Protein AF-A0A4Y2L0Z2-F1 (afdb_monomer_lite)

Organism: Araneus ventricosus (NCBI:txid182803)

Foldseek 3Di:
DDDDPVCVVVVVVVVCVVVLVDDDPVNDDSPDHDDDPVVDDPDDPLCVQCPPAVPPVVSPPPDDDDDPDPVVVVVNVVVNVVRDDDDDDDDDD

Structure (mmCIF, N/CA/C/O backbone):
data_AF-A0A4Y2L0Z2-F1
#
_entry.id   AF-A0A4Y2L0Z2-F1
#
loop_
_atom_site.group_PDB
_atom_site.id
_atom_site.type_symbol
_atom_site.label_atom_id
_atom_site.label_alt_id
_atom_site.label_comp_id
_atom_site.label_asym_id
_atom_site.label_entity_id
_atom_site.label_seq_id
_atom_site.pdbx_PDB_ins_code
_atom_site.Cartn_x
_atom_site.Cartn_y
_atom_site.Cartn_z
_atom_site.occupancy
_atom_site.B_iso_or_equiv
_atom_site.auth_seq_id
_atom_site.auth_comp_id
_atom_site.auth_asym_id
_atom_site.auth_atom_id
_atom_site.pdbx_PDB_model_num
ATOM 1 N N . MET A 1 1 ? 5.280 10.972 2.720 1.00 61.84 1 MET A N 1
ATOM 2 C CA . MET A 1 1 ? 4.030 10.374 3.231 1.00 61.84 1 MET A CA 1
ATOM 3 C C . MET A 1 1 ? 3.960 10.761 4.697 1.00 61.84 1 MET A C 1
ATOM 5 O O . MET A 1 1 ? 5.006 10.719 5.328 1.00 61.84 1 MET A O 1
ATOM 9 N N . ARG A 1 2 ? 2.834 11.285 5.188 1.00 70.12 2 ARG A N 1
ATOM 10 C CA . ARG A 1 2 ? 2.702 11.645 6.606 1.00 70.12 2 ARG A CA 1
ATOM 11 C C . ARG A 1 2 ? 2.074 10.443 7.307 1.00 70.12 2 ARG A C 1
ATOM 13 O O . ARG A 1 2 ? 1.072 9.954 6.800 1.00 70.12 2 ARG A O 1
ATOM 20 N N . THR A 1 3 ? 2.708 9.966 8.365 1.00 81.38 3 THR A N 1
ATOM 21 C CA . THR A 1 3 ? 2.209 8.895 9.233 1.00 81.38 3 THR A CA 1
ATOM 22 C C . THR A 1 3 ? 1.523 9.513 10.447 1.00 81.38 3 THR A C 1
ATOM 24 O O . THR A 1 3 ? 1.753 10.695 10.753 1.00 81.38 3 THR A O 1
ATOM 27 N N . GLU A 1 4 ? 0.671 8.745 11.116 1.00 83.94 4 GLU A N 1
ATOM 28 C CA . GLU A 1 4 ? 0.075 9.171 12.381 1.00 83.94 4 GLU A CA 1
ATOM 29 C C . GLU A 1 4 ? 1.130 9.172 13.510 1.00 83.94 4 GLU A C 1
ATOM 31 O O . GLU A 1 4 ? 2.176 8.523 13.386 1.00 83.94 4 GLU A O 1
ATOM 36 N N . PRO A 1 5 ? 0.930 9.939 14.602 1.00 81.00 5 PRO A N 1
ATOM 37 C CA . PRO A 1 5 ? 1.919 10.062 15.678 1.00 81.00 5 PRO A CA 1
ATOM 38 C C . PRO A 1 5 ? 2.291 8.742 16.369 1.00 81.00 5 PRO A C 1
ATOM 40 O O . PRO A 1 5 ? 3.355 8.656 16.976 1.00 81.00 5 PRO A O 1
ATOM 43 N N . ASP A 1 6 ? 1.416 7.740 16.311 1.00 89.25 6 ASP A N 1
ATOM 44 C CA . ASP A 1 6 ? 1.592 6.403 16.878 1.00 89.25 6 ASP A CA 1
ATOM 45 C C . ASP A 1 6 ? 2.230 5.392 15.906 1.00 89.25 6 ASP A C 1
ATOM 47 O O . ASP A 1 6 ? 2.586 4.292 16.317 1.00 89.25 6 ASP A O 1
ATOM 51 N N . GLU A 1 7 ? 2.471 5.771 14.648 1.00 88.62 7 GLU A N 1
ATOM 52 C CA . GLU A 1 7 ? 3.056 4.916 13.603 1.00 88.62 7 GLU A CA 1
ATOM 53 C C . GLU A 1 7 ? 4.572 5.146 13.425 1.00 88.62 7 GLU A C 1
ATOM 55 O O . GLU A 1 7 ? 5.087 5.183 12.303 1.00 88.62 7 GLU A O 1
ATOM 60 N N . GLN A 1 8 ? 5.310 5.340 14.524 1.00 90.56 8 GLN A N 1
ATOM 61 C CA . GLN A 1 8 ? 6.741 5.672 14.463 1.00 90.56 8 GLN A CA 1
ATOM 62 C C . GLN A 1 8 ? 7.564 4.588 13.747 1.00 90.56 8 GLN A C 1
ATOM 64 O O . GLN A 1 8 ? 8.383 4.919 12.890 1.00 90.56 8 GLN A O 1
ATOM 69 N N . ASP A 1 9 ? 7.293 3.309 14.020 1.00 89.44 9 ASP A N 1
ATOM 70 C CA . ASP A 1 9 ? 8.000 2.186 13.388 1.00 89.44 9 ASP A CA 1
ATOM 71 C C . ASP A 1 9 ? 7.811 2.184 11.861 1.00 89.44 9 ASP A C 1
ATOM 73 O O . ASP A 1 9 ? 8.753 1.953 11.099 1.00 89.44 9 ASP A O 1
ATOM 77 N N . PHE A 1 10 ? 6.604 2.514 11.388 1.00 88.75 10 PHE A N 1
ATOM 78 C CA . PHE A 1 10 ? 6.312 2.618 9.959 1.00 88.75 10 PHE A CA 1
ATOM 79 C C . PHE A 1 10 ? 6.949 3.865 9.327 1.00 88.75 10 PHE A C 1
ATOM 81 O O . PHE A 1 10 ? 7.429 3.818 8.191 1.00 88.75 10 PHE A O 1
ATOM 88 N N . ALA A 1 11 ? 7.003 4.980 10.060 1.00 90.69 11 ALA A N 1
ATOM 89 C CA . ALA A 1 11 ? 7.689 6.193 9.623 1.00 90.69 11 ALA A CA 1
ATOM 90 C C . ALA A 1 11 ? 9.195 5.954 9.437 1.00 90.69 11 ALA A C 1
ATOM 92 O O . ALA A 1 11 ? 9.760 6.320 8.401 1.00 90.69 11 ALA A O 1
ATOM 93 N N . ASP A 1 12 ? 9.825 5.294 10.408 1.00 90.25 12 ASP A N 1
ATOM 94 C CA . ASP A 1 12 ? 11.237 4.923 10.357 1.00 90.25 12 ASP A CA 1
ATOM 95 C C . ASP A 1 12 ? 11.490 3.932 9.218 1.00 90.25 12 ASP A C 1
ATOM 97 O O . ASP A 1 12 ? 12.438 4.100 8.442 1.00 90.25 12 ASP A O 1
ATOM 101 N N . TRP A 1 13 ? 10.583 2.968 9.023 1.00 88.81 13 TRP A N 1
ATOM 102 C CA . TRP A 1 13 ? 10.628 2.064 7.879 1.00 88.81 13 TRP A CA 1
ATOM 103 C C . TRP A 1 13 ? 10.617 2.840 6.546 1.00 88.81 13 TRP A C 1
ATOM 105 O O . TRP A 1 13 ? 11.500 2.657 5.709 1.00 88.81 13 TRP A O 1
ATOM 115 N N . LEU A 1 14 ? 9.701 3.795 6.354 1.00 89.94 14 LEU A N 1
ATOM 116 C CA . LEU A 1 14 ? 9.648 4.623 5.139 1.00 89.94 14 LEU A CA 1
ATOM 117 C C . LEU A 1 14 ? 10.928 5.444 4.906 1.00 89.94 14 LEU A C 1
ATOM 119 O O . LEU A 1 14 ? 11.342 5.621 3.754 1.00 89.94 14 LEU A O 1
ATOM 123 N N . LEU A 1 15 ? 11.564 5.946 5.969 1.00 89.88 15 LEU A N 1
ATOM 124 C CA . LEU A 1 15 ? 12.837 6.668 5.872 1.00 89.88 15 LEU A CA 1
ATOM 125 C C . LEU A 1 15 ? 13.959 5.749 5.383 1.00 89.88 15 LEU A C 1
ATOM 127 O O . LEU A 1 15 ? 14.709 6.118 4.474 1.00 89.88 15 LEU A O 1
ATOM 131 N N . HIS A 1 16 ? 14.047 4.535 5.928 1.00 88.12 16 HIS A N 1
ATOM 132 C CA . HIS A 1 16 ? 15.027 3.547 5.487 1.00 88.12 16 HIS A CA 1
ATOM 133 C C . HIS A 1 16 ? 14.813 3.115 4.031 1.00 88.12 16 HIS A C 1
ATOM 135 O O . HIS A 1 16 ? 15.806 2.934 3.312 1.00 88.12 16 HIS A O 1
ATOM 141 N N . LEU A 1 17 ? 13.550 3.042 3.582 1.00 87.94 17 LEU A N 1
ATOM 142 C CA . LEU A 1 17 ? 13.174 2.769 2.191 1.00 87.94 17 LEU A CA 1
ATOM 143 C C . LEU A 1 17 ? 13.675 3.857 1.256 1.00 87.94 17 LEU A C 1
ATOM 145 O O . LEU A 1 17 ? 14.352 3.565 0.272 1.00 87.94 17 LEU A O 1
ATOM 149 N N . GLY A 1 18 ? 13.354 5.112 1.574 1.00 87.12 18 GLY A N 1
ATOM 150 C CA . GLY A 1 18 ? 13.729 6.262 0.755 1.00 87.12 18 GLY A CA 1
ATOM 151 C C . GLY A 1 18 ? 15.242 6.444 0.647 1.00 87.12 18 GLY A C 1
ATOM 152 O O . GLY A 1 18 ? 15.736 6.852 -0.402 1.00 87.12 18 GLY A O 1
ATOM 153 N N . ASN A 1 19 ? 15.975 6.086 1.703 1.00 87.94 19 ASN A N 1
ATOM 154 C CA . ASN A 1 19 ? 17.433 6.171 1.743 1.00 87.94 19 ASN A CA 1
ATOM 155 C C . ASN A 1 19 ? 18.143 4.965 1.103 1.00 87.94 19 ASN A C 1
ATOM 157 O O . ASN A 1 19 ? 19.369 4.970 1.020 1.00 87.94 19 ASN A O 1
ATOM 161 N N . GLY A 1 20 ? 17.413 3.924 0.681 1.00 84.31 20 GLY A N 1
ATOM 162 C CA . GLY A 1 20 ? 18.007 2.697 0.133 1.00 84.31 20 GLY A CA 1
ATOM 163 C C . GLY A 1 20 ? 18.849 1.920 1.151 1.00 84.31 20 GLY A C 1
ATOM 164 O O . GLY A 1 20 ? 19.740 1.167 0.775 1.00 84.31 20 GLY A O 1
ATOM 165 N N . SER A 1 21 ? 18.590 2.128 2.443 1.00 81.75 21 SER A N 1
ATOM 166 C CA . SER A 1 21 ? 19.355 1.527 3.544 1.00 81.75 21 SER A CA 1
ATOM 167 C C . SER A 1 21 ? 18.744 0.225 4.067 1.00 81.75 21 SER A C 1
ATOM 169 O O . SER A 1 21 ? 19.254 -0.341 5.033 1.00 81.75 21 SER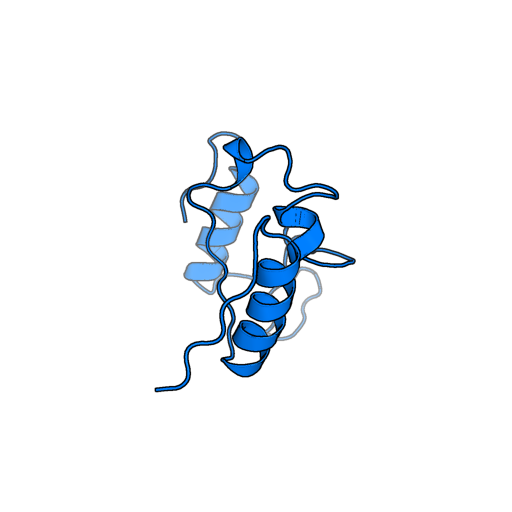 A O 1
ATOM 171 N N . PHE A 1 22 ? 17.650 -0.246 3.453 1.00 76.44 22 PHE A N 1
ATOM 172 C CA . PHE A 1 22 ? 17.035 -1.504 3.850 1.00 76.44 22 PHE A CA 1
ATOM 173 C C . PHE A 1 22 ? 17.977 -2.672 3.637 1.00 76.44 22 PHE A C 1
ATOM 175 O O . PHE A 1 22 ? 18.503 -2.900 2.551 1.00 76.44 22 PHE A O 1
ATOM 182 N N . THR A 1 23 ? 18.107 -3.452 4.697 1.00 66.19 23 THR A N 1
ATOM 183 C CA . THR A 1 23 ? 18.641 -4.802 4.642 1.00 66.19 23 THR A CA 1
ATOM 184 C C . THR A 1 23 ? 17.475 -5.720 4.966 1.00 66.19 23 THR A C 1
ATOM 186 O O . THR A 1 23 ? 16.679 -5.421 5.854 1.00 66.19 23 THR A O 1
ATOM 189 N N . ASN A 1 24 ? 17.294 -6.782 4.191 1.00 71.69 24 ASN A N 1
ATOM 190 C CA . ASN A 1 24 ? 16.291 -7.783 4.531 1.00 71.69 24 ASN A CA 1
ATOM 191 C C . ASN A 1 24 ? 16.849 -8.684 5.648 1.00 71.69 24 ASN A C 1
ATOM 193 O O . ASN A 1 24 ? 18.052 -8.965 5.694 1.00 71.69 24 ASN A O 1
ATOM 197 N N . ASN A 1 25 ? 15.976 -9.168 6.531 1.00 71.94 25 ASN A N 1
ATOM 198 C CA . ASN A 1 25 ? 16.393 -9.992 7.672 1.00 71.94 25 ASN A CA 1
ATOM 199 C C . ASN A 1 25 ? 16.940 -11.370 7.251 1.00 71.94 25 ASN A C 1
ATOM 201 O O . ASN A 1 25 ? 17.617 -12.051 8.021 1.00 71.94 25 ASN A O 1
ATOM 205 N N . CYS A 1 26 ? 16.661 -11.784 6.014 1.00 74.81 26 CYS A N 1
ATOM 206 C CA . CYS A 1 26 ? 17.010 -13.092 5.467 1.00 74.81 26 CYS A CA 1
ATOM 207 C C . CYS A 1 26 ? 18.351 -13.127 4.707 1.00 74.81 26 CYS A C 1
ATOM 209 O O . CYS A 1 26 ? 18.653 -14.146 4.088 1.00 74.81 26 CYS A O 1
ATOM 211 N N . GLN A 1 27 ? 19.149 -12.047 4.728 1.00 68.56 27 GLN A N 1
ATOM 212 C CA . GLN A 1 27 ? 20.410 -11.916 3.969 1.00 68.56 27 GLN A CA 1
ATOM 213 C C . GLN A 1 27 ? 20.274 -12.198 2.456 1.00 68.56 27 GLN A C 1
ATOM 215 O O . GLN A 1 27 ? 21.219 -12.620 1.788 1.00 68.56 27 GLN A O 1
ATOM 220 N N . LEU A 1 28 ? 19.086 -11.975 1.899 1.00 75.62 28 LEU A N 1
ATOM 221 C CA . LEU A 1 28 ? 18.809 -12.030 0.470 1.00 75.62 28 LEU A CA 1
ATOM 222 C C . LEU A 1 28 ? 19.503 -10.864 -0.252 1.00 75.62 28 LEU A C 1
ATOM 224 O O . LEU A 1 28 ? 20.009 -9.933 0.376 1.00 75.62 28 LEU A O 1
ATOM 228 N N . GLY A 1 29 ? 19.512 -10.917 -1.586 1.00 75.81 29 GLY A N 1
ATOM 229 C CA . GLY A 1 29 ? 20.193 -9.936 -2.432 1.00 75.81 29 GLY A CA 1
ATOM 230 C C . GLY A 1 29 ? 19.868 -8.477 -2.089 1.00 75.81 29 GLY A C 1
ATOM 231 O O . GLY A 1 29 ? 18.761 -8.156 -1.663 1.00 75.81 29 GLY A O 1
ATOM 232 N N . VAL A 1 30 ? 20.845 -7.599 -2.326 1.00 74.00 30 VAL A N 1
ATOM 233 C CA . VAL A 1 30 ? 20.790 -6.156 -2.016 1.00 74.00 30 VAL A CA 1
ATOM 234 C C . VAL A 1 30 ? 19.630 -5.410 -2.686 1.00 74.00 30 VAL A C 1
ATOM 236 O O . VAL A 1 30 ? 19.246 -4.343 -2.226 1.00 74.00 30 VAL A O 1
ATOM 239 N N . ASP A 1 31 ? 19.043 -5.989 -3.734 1.00 80.00 31 ASP A N 1
ATOM 240 C CA . ASP A 1 31 ? 17.914 -5.420 -4.476 1.00 80.00 31 ASP A CA 1
ATOM 241 C C . ASP A 1 31 ? 16.539 -5.833 -3.913 1.00 80.00 31 ASP A C 1
ATOM 243 O O . ASP A 1 31 ? 15.502 -5.523 -4.505 1.00 80.00 31 ASP A O 1
ATOM 247 N 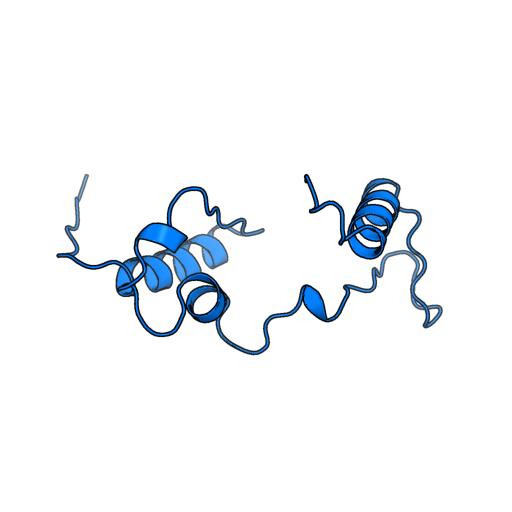N . LEU A 1 32 ? 16.506 -6.575 -2.802 1.00 81.81 32 LEU A N 1
ATOM 248 C CA . LEU A 1 32 ? 15.277 -7.074 -2.189 1.00 81.81 32 LEU A CA 1
ATOM 249 C C . LEU A 1 32 ? 14.949 -6.308 -0.910 1.00 81.81 32 LEU A C 1
ATOM 251 O O . LEU A 1 32 ? 15.744 -6.258 0.029 1.00 81.81 32 LEU A O 1
ATOM 255 N N . VAL A 1 33 ? 13.730 -5.775 -0.872 1.00 84.06 33 VAL A N 1
ATOM 256 C CA . VAL A 1 33 ? 13.160 -5.058 0.270 1.00 84.06 33 VAL A CA 1
ATOM 257 C C . VAL A 1 33 ? 12.061 -5.907 0.893 1.00 84.06 33 VAL A C 1
ATOM 259 O O . VAL A 1 33 ? 11.178 -6.404 0.192 1.00 84.06 33 VAL A O 1
ATOM 262 N N . GLU A 1 34 ? 12.118 -6.052 2.212 1.00 85.69 34 GLU A N 1
ATOM 263 C CA . GLU A 1 34 ? 11.061 -6.671 3.006 1.00 85.69 34 GLU A CA 1
ATOM 264 C C . GLU A 1 34 ? 9.948 -5.644 3.254 1.00 85.69 34 GLU A C 1
ATOM 266 O O . GLU A 1 34 ? 10.201 -4.526 3.712 1.00 85.69 34 GLU A O 1
ATOM 271 N N . ILE A 1 35 ? 8.723 -6.007 2.878 1.00 87.06 35 ILE A N 1
ATOM 272 C CA . ILE A 1 35 ? 7.536 -5.168 3.044 1.00 87.06 35 ILE A CA 1
ATOM 273 C C . ILE A 1 35 ? 6.828 -5.615 4.330 1.00 87.06 35 ILE A C 1
ATOM 275 O O . ILE A 1 35 ? 6.587 -6.815 4.450 1.00 87.06 35 ILE A O 1
ATOM 279 N N . PRO A 1 36 ? 6.485 -4.699 5.256 1.00 87.19 36 PRO A N 1
ATOM 280 C CA . PRO A 1 36 ? 5.761 -5.034 6.476 1.00 87.19 36 PRO A CA 1
ATOM 281 C C . PRO A 1 36 ? 4.419 -5.697 6.163 1.00 87.19 36 PRO A C 1
ATOM 283 O O . PRO A 1 36 ? 3.751 -5.320 5.192 1.00 87.19 36 PRO A O 1
ATOM 286 N N . ASP A 1 37 ? 4.015 -6.661 6.988 1.00 85.69 37 ASP A N 1
ATOM 287 C CA . ASP A 1 37 ? 2.781 -7.426 6.782 1.00 85.69 37 ASP A CA 1
ATOM 288 C C . ASP A 1 37 ? 1.543 -6.514 6.765 1.00 85.69 37 ASP A C 1
ATOM 290 O O . ASP A 1 37 ? 0.593 -6.764 6.023 1.00 85.69 37 ASP A O 1
ATOM 294 N N . GLU A 1 38 ? 1.585 -5.398 7.495 1.00 84.44 38 GLU A N 1
ATOM 295 C CA . GLU A 1 38 ? 0.523 -4.391 7.573 1.00 84.44 38 GLU A CA 1
ATOM 296 C C . GLU A 1 38 ? 0.291 -3.660 6.239 1.00 84.44 38 GLU A C 1
ATOM 298 O O . GLU A 1 38 ? -0.778 -3.096 6.008 1.00 84.44 38 GLU A O 1
ATOM 303 N N . CYS A 1 39 ? 1.275 -3.670 5.334 1.00 85.62 39 CYS A N 1
ATOM 304 C CA . CYS A 1 39 ? 1.130 -3.109 3.988 1.00 85.62 39 CYS A CA 1
ATOM 305 C C . CYS A 1 39 ? 0.422 -4.071 3.020 1.00 85.62 39 CYS A C 1
ATOM 307 O O . CYS A 1 39 ? 0.015 -3.666 1.924 1.00 85.62 39 CYS A O 1
ATOM 309 N N . GLY A 1 40 ? 0.331 -5.352 3.379 1.00 86.12 40 GLY A N 1
ATOM 310 C CA . GLY A 1 40 ? -0.291 -6.391 2.575 1.00 86.12 40 GLY A CA 1
ATOM 311 C C . GLY A 1 40 ? -1.807 -6.423 2.750 1.00 86.12 40 GLY A C 1
ATOM 312 O O . GLY A 1 40 ? -2.332 -6.321 3.851 1.00 86.12 40 GLY A O 1
ATOM 313 N N . VAL A 1 41 ? -2.528 -6.635 1.649 1.00 86.19 41 VAL A N 1
ATOM 314 C CA . VAL A 1 41 ? -3.954 -6.990 1.679 1.00 86.19 41 VAL A CA 1
ATOM 315 C C . VAL A 1 41 ? -4.093 -8.369 1.044 1.00 86.19 41 VAL A C 1
ATOM 317 O O . VAL A 1 41 ? -3.639 -8.568 -0.085 1.00 86.19 41 VAL A O 1
ATOM 320 N N . SER A 1 42 ? -4.700 -9.320 1.758 1.00 83.38 42 SER A N 1
ATOM 321 C CA . SER A 1 42 ? -4.858 -10.712 1.305 1.00 83.38 42 SER A CA 1
ATOM 322 C C . SER A 1 42 ? -5.847 -10.858 0.149 1.00 83.38 42 SER A C 1
ATOM 324 O O . SER A 1 42 ? -5.645 -11.685 -0.739 1.00 83.38 42 SER A O 1
ATOM 326 N N . ASP A 1 43 ? -6.897 -10.037 0.151 1.00 84.31 43 ASP A N 1
ATOM 327 C CA . ASP A 1 43 ? -7.985 -10.099 -0.819 1.00 84.31 43 ASP A CA 1
ATOM 328 C C . ASP A 1 43 ? -7.981 -8.878 -1.758 1.00 84.31 43 ASP A C 1
ATOM 330 O O . ASP A 1 43 ? -7.061 -8.635 -2.541 1.00 84.31 43 ASP A O 1
ATOM 334 N N . SER A 1 44 ? -9.059 -8.104 -1.733 1.00 85.06 44 SER A N 1
ATOM 335 C CA . SER A 1 44 ? -9.304 -6.995 -2.637 1.00 85.06 44 SER A CA 1
ATOM 336 C C . SER A 1 44 ? -8.995 -5.686 -1.928 1.00 85.06 44 SER A C 1
ATOM 338 O O . SER A 1 44 ? -9.731 -5.264 -1.043 1.00 85.06 44 SER A O 1
ATOM 340 N N . ILE A 1 45 ? -7.953 -4.987 -2.385 1.00 85.56 45 ILE A N 1
ATOM 341 C CA . ILE A 1 45 ? -7.621 -3.630 -1.911 1.00 85.56 45 ILE A CA 1
ATOM 342 C C . ILE A 1 45 ? -8.805 -2.656 -2.026 1.00 85.56 45 ILE A C 1
ATOM 344 O O . ILE A 1 45 ? -8.925 -1.706 -1.260 1.00 85.56 45 ILE A O 1
ATOM 348 N N . VAL A 1 46 ? -9.697 -2.892 -2.995 1.00 83.19 46 VAL A N 1
ATOM 349 C CA . VAL A 1 46 ? -10.921 -2.108 -3.170 1.00 83.19 46 VAL A CA 1
ATOM 350 C C . VAL A 1 46 ? -11.896 -2.433 -2.040 1.00 83.19 46 VAL A C 1
ATOM 352 O O . VAL A 1 46 ? -12.430 -1.525 -1.420 1.00 83.19 46 VAL A O 1
ATOM 355 N N . ASP A 1 47 ? -12.111 -3.705 -1.723 1.00 83.44 47 ASP A N 1
ATOM 356 C CA . ASP A 1 47 ? -13.012 -4.074 -0.629 1.00 83.44 47 ASP A CA 1
ATOM 357 C C . ASP A 1 47 ? -12.471 -3.635 0.735 1.00 83.44 47 ASP A C 1
ATOM 359 O O . ASP A 1 47 ? -13.251 -3.163 1.553 1.00 83.44 47 ASP A O 1
ATOM 363 N N . GLU A 1 48 ? -11.156 -3.677 0.942 1.00 82.12 48 GLU A N 1
ATOM 364 C CA . GLU A 1 48 ? -10.512 -3.155 2.153 1.00 82.12 48 GLU A CA 1
ATOM 365 C C . GLU A 1 48 ? -10.745 -1.641 2.305 1.00 82.12 48 GLU A C 1
ATOM 367 O O . GLU A 1 48 ? -11.196 -1.157 3.343 1.00 82.12 48 GLU A O 1
ATOM 372 N N . MET A 1 49 ? -10.532 -0.868 1.234 1.00 78.19 49 MET A N 1
ATOM 373 C CA . MET A 1 49 ? -10.676 0.590 1.287 1.00 78.19 49 MET A CA 1
ATOM 374 C C . MET A 1 49 ? -12.124 1.089 1.346 1.00 78.19 49 MET A C 1
ATOM 376 O O . MET A 1 49 ? -12.366 2.159 1.920 1.00 78.19 49 MET A O 1
ATOM 380 N N . PHE A 1 50 ? -13.058 0.371 0.715 1.00 74.81 50 PHE A N 1
ATOM 381 C CA . PHE A 1 50 ? -14.476 0.742 0.614 1.00 74.81 50 PHE A CA 1
ATOM 382 C C . PHE A 1 50 ? -15.373 0.004 1.618 1.00 74.81 50 PHE A C 1
ATOM 384 O O . PHE A 1 50 ? -16.560 0.327 1.702 1.00 74.81 50 PHE A O 1
ATOM 391 N N . ARG A 1 51 ? -14.823 -0.970 2.359 1.00 70.25 51 ARG A N 1
ATOM 392 C CA . ARG A 1 51 ? -15.559 -1.961 3.159 1.00 70.25 51 ARG A CA 1
ATOM 393 C C . ARG A 1 51 ? -16.663 -2.655 2.331 1.00 70.25 51 ARG A C 1
ATOM 395 O O . ARG A 1 51 ? -16.786 -2.494 1.110 1.00 70.25 51 ARG A O 1
ATOM 402 N N . SER A 1 52 ? -17.456 -3.521 2.960 1.00 63.38 52 SER A N 1
ATOM 403 C CA . SER A 1 52 ? -18.497 -4.299 2.268 1.00 63.38 52 SER A CA 1
ATOM 404 C C . SER A 1 52 ? -19.646 -3.436 1.716 1.00 63.38 52 SER A C 1
ATOM 406 O O . SER A 1 52 ? -20.281 -3.845 0.740 1.00 63.38 52 SER A O 1
ATOM 408 N N . SER A 1 53 ? -19.879 -2.229 2.252 1.00 57.50 53 SER A N 1
ATOM 409 C CA . SER A 1 53 ? -20.919 -1.300 1.791 1.00 57.50 53 SER A CA 1
ATOM 410 C C . SER A 1 53 ? -20.470 0.166 1.793 1.00 57.50 53 SER A C 1
ATOM 412 O O . SER A 1 53 ? -19.919 0.672 2.761 1.00 57.50 53 SER A O 1
ATOM 414 N N . VAL A 1 54 ? -20.813 0.885 0.718 1.00 56.81 54 VAL A N 1
ATOM 415 C CA . VAL A 1 54 ? -20.527 2.323 0.499 1.00 56.81 54 VAL A CA 1
ATOM 416 C C . VAL A 1 54 ? -21.473 3.255 1.281 1.00 56.81 54 VAL A C 1
ATOM 418 O O . VAL A 1 54 ? -21.607 4.441 0.994 1.00 56.81 54 VAL A O 1
ATOM 421 N N . THR A 1 55 ? -22.159 2.735 2.294 1.00 56.31 55 THR A N 1
ATOM 422 C CA . THR A 1 55 ? -23.049 3.537 3.143 1.00 56.31 55 THR A CA 1
ATOM 423 C C . THR A 1 55 ? -22.287 4.563 3.981 1.00 56.31 55 THR A C 1
ATOM 425 O O . THR A 1 55 ? -22.836 5.622 4.265 1.00 56.31 55 THR A O 1
ATOM 428 N N . ASP A 1 56 ? -21.004 4.322 4.259 1.00 56.41 56 ASP A N 1
ATOM 429 C CA . ASP A 1 56 ? -20.129 5.272 4.947 1.00 56.41 56 ASP A CA 1
ATOM 430 C C . ASP A 1 56 ? -19.460 6.224 3.942 1.00 56.41 56 ASP A C 1
ATOM 432 O O . ASP A 1 56 ? -18.248 6.205 3.724 1.00 56.41 56 ASP A O 1
ATOM 436 N N . MET A 1 57 ? -20.257 7.081 3.295 1.00 56.06 57 MET A N 1
ATOM 437 C CA . MET A 1 57 ? -19.734 8.144 2.419 1.00 56.06 57 MET A CA 1
ATOM 438 C C . MET A 1 57 ? -18.793 9.119 3.149 1.00 56.06 57 MET A C 1
ATOM 440 O O . MET A 1 57 ? -18.017 9.809 2.493 1.00 56.06 57 MET A O 1
ATOM 444 N N . GLU A 1 58 ? -18.802 9.136 4.484 1.00 61.12 58 GLU A N 1
ATOM 445 C CA . GLU A 1 58 ? -17.844 9.873 5.317 1.00 61.12 58 GLU A CA 1
ATOM 446 C C . GLU A 1 58 ? -16.404 9.332 5.202 1.00 61.12 58 GLU A C 1
ATOM 448 O O . GLU A 1 58 ? -15.454 10.089 5.368 1.00 61.12 58 GLU A O 1
ATOM 453 N N . TYR A 1 59 ? -16.218 8.059 4.826 1.00 60.03 59 TYR A N 1
ATOM 454 C CA . TYR A 1 59 ? -14.905 7.398 4.716 1.00 60.03 59 TYR A CA 1
ATOM 455 C C . TYR A 1 59 ? -14.246 7.499 3.330 1.00 60.03 59 TYR A C 1
ATOM 457 O O . TYR A 1 59 ? -13.183 6.915 3.084 1.00 60.03 59 TYR A O 1
ATOM 465 N N . MET A 1 60 ? -14.896 8.192 2.402 1.00 63.47 60 MET A N 1
ATOM 466 C CA . MET A 1 60 ? -14.524 8.286 0.988 1.00 63.47 60 MET A CA 1
ATOM 467 C C . MET A 1 60 ? -13.653 9.489 0.602 1.00 63.47 60 MET A C 1
ATOM 469 O O . MET A 1 60 ? -12.800 9.328 -0.279 1.00 63.47 60 MET A O 1
ATOM 473 N N . PRO A 1 61 ? -13.854 10.697 1.166 1.00 70.62 61 PRO A N 1
ATOM 474 C CA . PRO A 1 61 ? -13.141 11.879 0.704 1.00 70.62 61 PRO A CA 1
ATOM 475 C C . PRO A 1 61 ? -11.633 11.742 0.939 1.00 70.62 61 PRO A C 1
ATOM 477 O O . PRO A 1 61 ? -11.195 11.292 1.991 1.00 70.62 61 PRO A O 1
ATOM 480 N N . GLY A 1 62 ? -10.829 12.146 -0.046 1.00 74.25 62 GLY A N 1
ATOM 481 C CA . GLY A 1 62 ? -9.371 12.250 0.103 1.00 74.25 62 GLY A CA 1
ATOM 482 C C . GLY A 1 62 ? -8.566 10.968 -0.134 1.00 74.25 62 GLY A C 1
ATOM 483 O O . GLY A 1 62 ? -7.340 11.020 -0.077 1.00 74.25 62 GLY A O 1
ATOM 484 N N . LYS A 1 63 ? -9.201 9.833 -0.457 1.00 77.50 63 LYS A N 1
ATOM 485 C CA . LYS A 1 63 ? -8.480 8.597 -0.810 1.00 77.50 63 LYS A CA 1
ATOM 486 C C . LYS A 1 63 ? -7.999 8.611 -2.264 1.00 77.50 63 LYS A C 1
ATOM 488 O O . LYS A 1 63 ? -8.749 8.950 -3.179 1.00 77.50 63 LYS A O 1
ATOM 493 N N . ALA A 1 64 ? -6.756 8.183 -2.483 1.00 81.75 64 ALA A N 1
ATOM 494 C CA . ALA A 1 64 ? -6.146 8.059 -3.804 1.00 81.75 64 ALA A CA 1
ATOM 495 C C . ALA A 1 64 ? -5.573 6.653 -4.021 1.00 81.75 64 ALA A C 1
ATOM 497 O O . ALA A 1 64 ? -5.006 6.055 -3.112 1.00 81.75 64 ALA A O 1
ATOM 498 N N . TYR A 1 65 ? -5.686 6.153 -5.254 1.00 81.38 65 TYR A N 1
ATOM 499 C CA . TYR A 1 65 ? -5.111 4.872 -5.664 1.00 81.38 65 TYR A CA 1
ATOM 500 C C . TYR A 1 65 ? -3.928 5.105 -6.588 1.00 81.38 65 TYR A C 1
ATOM 502 O O . TYR A 1 65 ? -4.075 5.692 -7.663 1.00 81.38 65 TYR A O 1
ATOM 510 N N . LEU A 1 66 ? -2.772 4.582 -6.193 1.00 86.94 66 LEU A N 1
ATOM 511 C CA . LEU A 1 66 ? -1.566 4.592 -7.007 1.00 86.94 66 LEU A CA 1
ATOM 512 C C . LEU A 1 66 ? -1.332 3.191 -7.564 1.00 86.94 66 LEU A C 1
ATOM 514 O O . LEU A 1 66 ? -1.457 2.186 -6.870 1.00 86.94 66 LEU A O 1
ATOM 518 N N . CYS A 1 67 ? -1.043 3.116 -8.858 1.00 89.69 67 CYS A N 1
ATOM 519 C CA . CYS A 1 67 ? -0.797 1.864 -9.557 1.00 89.69 67 CYS A CA 1
ATOM 520 C C . CYS A 1 67 ? 0.482 2.011 -10.380 1.00 89.69 67 CYS A C 1
ATOM 522 O O . CYS A 1 67 ? 0.568 2.957 -11.164 1.00 89.69 67 CYS A O 1
ATOM 524 N N . PRO A 1 68 ? 1.425 1.056 -10.307 1.00 89.75 68 PRO A N 1
ATOM 525 C CA . PRO A 1 68 ? 2.657 1.131 -11.093 1.00 89.75 68 PRO A CA 1
ATOM 526 C C . PRO A 1 68 ? 2.413 1.113 -12.608 1.00 89.75 68 PRO A C 1
ATOM 528 O O . PRO A 1 68 ? 3.209 1.631 -13.383 1.00 89.75 68 PRO A O 1
ATOM 531 N N . LYS A 1 69 ? 1.317 0.478 -13.054 1.00 94.00 69 LYS A N 1
ATOM 532 C CA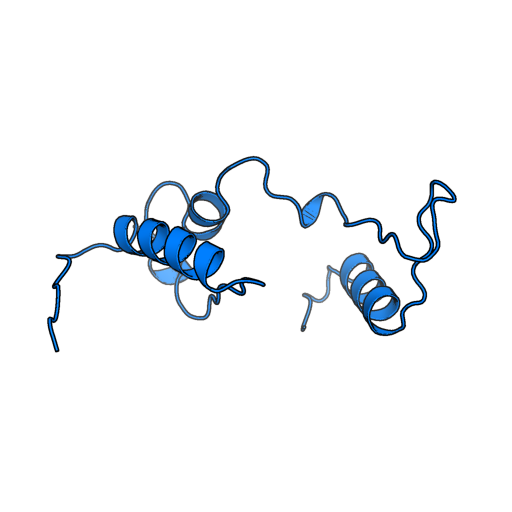 . LYS A 1 69 ? 0.985 0.299 -14.475 1.00 94.00 69 LYS A CA 1
ATOM 533 C C . LYS A 1 69 ? -0.444 0.734 -14.780 1.00 94.00 69 LYS A C 1
ATOM 535 O O . LYS A 1 69 ? -1.373 0.412 -14.037 1.00 94.00 69 LYS A O 1
ATOM 540 N N . MET A 1 70 ? -0.633 1.323 -15.963 1.00 92.06 70 MET A N 1
ATOM 541 C CA . MET A 1 70 ? -1.945 1.733 -16.485 1.00 92.06 70 MET A CA 1
ATOM 542 C C . MET A 1 70 ? -2.950 0.573 -16.542 1.00 92.06 70 MET A C 1
ATOM 544 O O . MET A 1 70 ? -4.112 0.729 -16.183 1.00 92.06 70 MET A O 1
ATOM 548 N N . LYS A 1 71 ? -2.514 -0.627 -16.946 1.00 94.19 71 LYS A N 1
ATOM 549 C CA . LYS A 1 71 ? -3.388 -1.813 -16.992 1.00 94.19 71 LYS A CA 1
ATOM 550 C C . LYS A 1 71 ? -3.973 -2.146 -15.614 1.00 94.19 71 LYS A C 1
ATOM 552 O O . LYS A 1 71 ? -5.168 -2.420 -15.512 1.00 94.19 71 LYS A O 1
ATOM 557 N N . SER A 1 72 ? -3.142 -2.105 -14.571 1.00 89.19 72 SER A N 1
ATOM 558 C CA . SER A 1 72 ? -3.573 -2.334 -13.188 1.00 89.19 72 SER A CA 1
ATOM 559 C C . SER A 1 72 ? -4.516 -1.225 -12.731 1.00 89.19 72 SER A C 1
ATOM 561 O O . SER A 1 72 ? -5.594 -1.527 -12.228 1.00 89.19 72 SER A O 1
ATOM 563 N N . PHE A 1 73 ? -4.183 0.035 -13.035 1.00 90.44 73 PHE A N 1
ATOM 564 C CA . PHE A 1 73 ? -5.048 1.181 -12.756 1.00 90.44 73 PHE A CA 1
ATOM 565 C C . PHE A 1 73 ? -6.445 1.020 -13.367 1.00 90.44 73 PHE A C 1
ATOM 567 O O . PHE A 1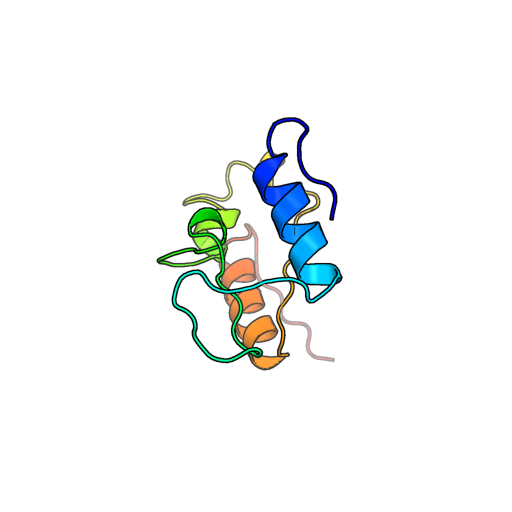 73 ? -7.444 1.155 -12.669 1.00 90.44 73 PHE A O 1
ATOM 574 N N . LEU A 1 74 ? -6.543 0.668 -14.653 1.00 91.06 74 LEU A N 1
ATOM 575 C CA . LEU A 1 74 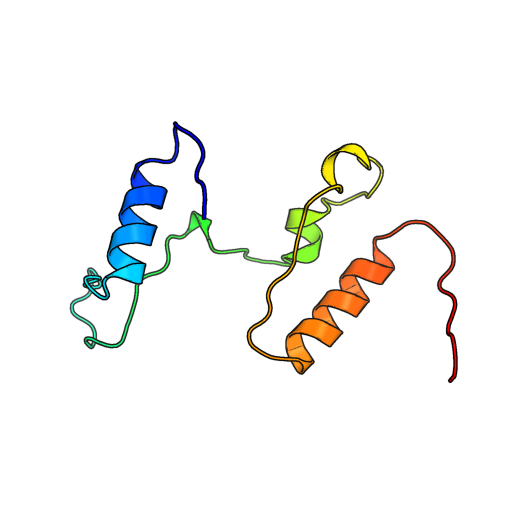? -7.828 0.479 -15.332 1.00 91.06 74 LEU A CA 1
ATOM 576 C C . LEU A 1 74 ? -8.645 -0.672 -14.727 1.00 91.06 74 LEU A C 1
ATOM 578 O O . LEU A 1 74 ? -9.871 -0.569 -14.632 1.00 91.06 74 LEU A O 1
ATOM 582 N N . LYS A 1 75 ? -7.987 -1.760 -14.306 1.00 90.56 75 LYS A N 1
ATOM 583 C CA . LYS A 1 75 ? -8.646 -2.885 -13.626 1.00 90.56 75 LYS A CA 1
ATOM 584 C C . LYS A 1 75 ? -9.206 -2.451 -12.269 1.00 90.56 75 LYS A C 1
ATOM 586 O O . LYS A 1 75 ? -10.364 -2.750 -11.983 1.00 90.56 75 LYS A O 1
ATOM 591 N N . THR A 1 76 ? -8.422 -1.731 -11.471 1.00 88.69 76 THR A N 1
ATOM 592 C CA . THR A 1 76 ? -8.843 -1.219 -10.159 1.00 88.69 76 THR A CA 1
ATOM 593 C C . THR A 1 76 ? -9.951 -0.184 -10.312 1.00 88.69 76 THR A C 1
ATOM 595 O O . THR A 1 76 ? -11.001 -0.327 -9.696 1.00 88.69 76 THR A O 1
ATOM 598 N N . LYS A 1 77 ? -9.805 0.778 -11.231 1.00 87.44 77 LYS A N 1
ATOM 599 C CA . LYS A 1 77 ? -10.823 1.795 -11.538 1.00 87.44 77 LYS A CA 1
ATOM 600 C C . LYS A 1 77 ? -12.187 1.171 -11.833 1.00 87.44 77 LYS A C 1
ATOM 602 O O . LYS A 1 77 ? -13.194 1.635 -11.313 1.00 87.44 77 LYS A O 1
ATOM 607 N N . LYS A 1 78 ? -12.240 0.103 -12.636 1.00 88.75 78 LYS A N 1
ATOM 608 C CA . LYS A 1 78 ? -13.500 -0.608 -12.923 1.00 88.75 78 LYS A CA 1
ATOM 609 C C . LYS A 1 78 ? -14.130 -1.232 -11.676 1.00 88.75 78 LYS A C 1
ATOM 611 O O . LYS A 1 78 ? -15.351 -1.270 -11.595 1.00 88.75 78 LYS A O 1
ATOM 616 N N . GLN A 1 79 ? -13.331 -1.736 -10.739 1.00 87.44 79 GLN A N 1
ATOM 617 C CA . GLN A 1 79 ? -13.835 -2.290 -9.478 1.00 87.44 79 GLN A CA 1
ATOM 618 C C . GLN A 1 79 ? -14.362 -1.187 -8.558 1.00 87.44 79 GLN A C 1
ATOM 620 O O . GLN A 1 79 ? -15.474 -1.306 -8.056 1.00 87.44 79 GLN A O 1
ATOM 625 N N . VAL A 1 80 ? -13.628 -0.077 -8.436 1.00 85.44 80 VAL A N 1
ATOM 626 C CA . VAL A 1 80 ? -14.071 1.110 -7.689 1.00 85.44 80 VAL A CA 1
ATOM 627 C C . VAL A 1 80 ? -15.403 1.639 -8.223 1.00 85.44 80 VAL A C 1
ATOM 629 O O . VAL A 1 80 ? -16.336 1.852 -7.458 1.00 85.44 80 VAL A O 1
ATOM 632 N N . LEU A 1 81 ? -15.537 1.782 -9.545 1.00 85.38 81 LEU A N 1
ATOM 633 C CA . LEU A 1 81 ? -16.774 2.271 -10.166 1.00 85.38 81 LEU A CA 1
ATOM 634 C C . LEU A 1 81 ? -17.996 1.391 -9.865 1.00 85.38 81 LEU A C 1
ATOM 636 O O . LEU A 1 81 ? -19.102 1.912 -9.824 1.00 85.38 81 LEU A O 1
ATOM 640 N N . LYS A 1 82 ? -17.812 0.082 -9.643 1.00 84.69 82 LYS A N 1
ATOM 641 C CA . LYS A 1 82 ? -18.904 -0.829 -9.256 1.00 84.69 82 LYS A CA 1
ATOM 642 C C . LYS A 1 82 ? -19.342 -0.661 -7.800 1.00 84.69 82 LYS A C 1
ATOM 644 O O . LYS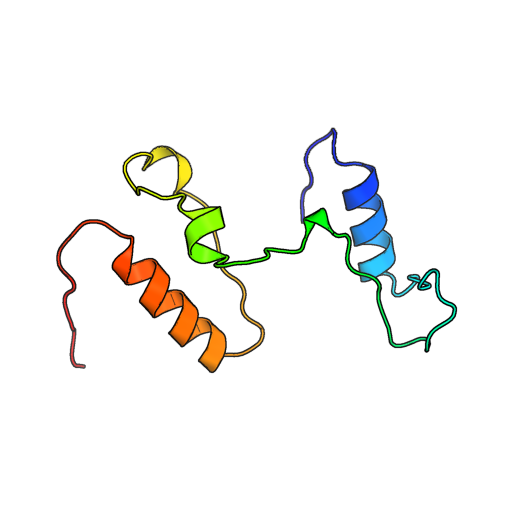 A 1 82 ? -20.436 -1.097 -7.461 1.00 84.69 82 LYS A O 1
ATOM 649 N N . LYS A 1 83 ? -18.485 -0.095 -6.946 1.00 80.88 83 LYS A N 1
ATOM 650 C CA . LYS A 1 83 ? -18.788 0.162 -5.533 1.00 80.88 83 LYS A CA 1
ATOM 651 C C . LYS A 1 83 ? -19.552 1.466 -5.345 1.00 80.88 83 LYS A C 1
ATOM 653 O O . LYS A 1 83 ? -20.397 1.548 -4.463 1.00 80.88 83 LYS A O 1
ATOM 658 N N . LEU A 1 84 ? -19.270 2.471 -6.171 1.00 79.19 84 LEU A N 1
ATOM 659 C CA . LEU A 1 84 ? -19.897 3.782 -6.048 1.00 79.19 84 LEU A CA 1
ATOM 660 C C . LEU A 1 84 ? -21.405 3.718 -6.358 1.00 79.19 84 LEU A C 1
ATOM 662 O O . LEU A 1 84 ? -21.797 3.119 -7.363 1.00 79.19 84 LEU A O 1
ATOM 666 N N . PRO A 1 85 ? -22.260 4.349 -5.533 1.00 77.56 85 PRO A N 1
ATOM 667 C CA . PRO A 1 85 ? -23.687 4.421 -5.792 1.00 77.56 85 PRO A CA 1
ATOM 668 C C . PRO A 1 85 ? -23.958 5.312 -7.008 1.00 77.56 85 PRO A C 1
ATOM 670 O O . PRO A 1 85 ? -23.284 6.317 -7.231 1.00 77.56 85 PRO A O 1
ATOM 673 N N . GLY A 1 86 ? -24.984 4.963 -7.783 1.00 80.06 86 GLY A N 1
ATOM 674 C CA . GLY A 1 86 ? -25.440 5.753 -8.926 1.00 80.06 86 GLY A CA 1
ATOM 675 C C . GLY A 1 86 ? -25.447 4.981 -10.241 1.00 80.06 86 GLY A C 1
ATOM 676 O O . GLY A 1 86 ? -25.173 3.783 -10.300 1.00 80.06 86 GLY A O 1
ATOM 677 N N . ARG A 1 87 ? -25.817 5.676 -11.321 1.00 78.62 87 ARG A N 1
ATOM 678 C CA . ARG A 1 87 ? -25.839 5.101 -12.671 1.00 78.62 87 ARG A CA 1
ATOM 679 C C . ARG A 1 87 ? -24.513 5.364 -13.370 1.00 78.62 87 ARG A C 1
ATOM 681 O O . ARG A 1 87 ? -24.036 6.494 -13.405 1.00 78.62 87 ARG A O 1
ATOM 688 N N . THR A 1 88 ? -23.941 4.322 -13.966 1.00 80.56 88 THR A N 1
ATOM 689 C CA . THR A 1 88 ? -22.786 4.471 -14.850 1.00 80.56 88 THR A CA 1
ATOM 690 C C . THR A 1 88 ? -23.231 5.109 -16.162 1.00 80.56 88 THR A C 1
ATOM 692 O O . THR A 1 88 ? -24.042 4.535 -16.886 1.00 80.56 88 THR A O 1
ATOM 695 N N . SER A 1 89 ? -22.662 6.265 -16.484 1.00 80.31 89 SER A N 1
ATOM 696 C CA . SER A 1 89 ? -22.797 6.886 -17.801 1.00 80.31 89 SER A CA 1
ATOM 697 C C . SER A 1 89 ? -21.536 6.622 -18.615 1.00 80.31 89 SER A C 1
ATOM 699 O O . SER A 1 89 ? -20.422 6.798 -18.121 1.00 80.31 89 SER A O 1
ATOM 701 N N . VAL A 1 90 ? -21.705 6.199 -19.866 1.00 82.81 90 VAL A N 1
ATOM 702 C CA . VAL A 1 90 ? -20.603 6.037 -20.820 1.00 82.81 90 VAL A CA 1
ATOM 703 C C . VAL A 1 90 ? -20.629 7.235 -21.755 1.00 82.81 90 VAL A C 1
ATOM 705 O O . VAL A 1 90 ? -21.589 7.419 -22.497 1.00 82.81 90 VAL A O 1
ATOM 708 N N . LEU A 1 91 ? -19.583 8.056 -21.697 1.00 80.00 91 LEU A N 1
ATOM 709 C CA . LEU A 1 91 ? -19.359 9.125 -22.663 1.00 80.00 91 LEU A CA 1
ATOM 710 C C . LEU A 1 91 ? -18.452 8.576 -23.763 1.00 80.00 91 LEU A C 1
ATOM 712 O O . LEU A 1 91 ? -17.351 8.102 -23.477 1.00 80.00 91 LEU A O 1
ATOM 716 N N . ILE A 1 92 ? -18.940 8.607 -24.999 1.00 70.62 92 ILE A N 1
ATOM 717 C CA . ILE A 1 92 ? -18.156 8.302 -26.195 1.00 70.62 92 ILE A CA 1
ATOM 718 C C . ILE A 1 92 ? -17.765 9.660 -26.778 1.00 70.62 92 ILE A C 1
ATOM 720 O O . ILE A 1 92 ? -18.650 10.456 -27.091 1.00 70.62 92 ILE A O 1
ATOM 724 N N . ALA A 1 93 ? -16.463 9.933 -26.817 1.00 56.81 93 ALA A N 1
ATOM 725 C CA . ALA A 1 93 ? -15.881 11.130 -27.418 1.00 56.81 93 ALA A CA 1
ATOM 726 C C . ALA A 1 93 ? -15.404 10.824 -28.840 1.00 56.81 93 ALA A C 1
ATOM 728 O O . ALA A 1 93 ? -14.955 9.673 -29.057 1.00 56.81 93 ALA A O 1
#

Secondary structure (DSSP, 8-state):
-PPPTT-HHHHHHHHHHHTT----TT---TT--PPPGGG--SS-HHHHHH-S-TT-GGG-TT-----SSHHHHHHHHHHHHHHSSSPPP----

Radius of gyration: 17.61 Å; chains: 1; bounding box: 47×25×44 Å

pLDDT: mean 80.33, std 9.9, range [56.06, 94.19]

Sequence (93 aa):
MRTEPDEQDFADWLLHLGNGSFTNNCQLGVDLVEIPDECGVSDSIVDEMFRSSVTDMEYMPGKAYLCPKMKSFLKTKKQVLKKLPGRTSVLIA